Protein AF-A0A815W186-F1 (afdb_monomer_lite)

Structure (mmCIF, N/CA/C/O backbone):
data_AF-A0A815W186-F1
#
_entry.id   AF-A0A815W186-F1
#
loop_
_atom_site.group_PDB
_atom_site.id
_atom_site.type_symbol
_atom_site.label_atom_id
_atom_site.label_alt_id
_atom_site.label_comp_id
_atom_site.label_asym_id
_atom_site.label_entity_id
_atom_site.label_seq_id
_atom_site.pdbx_PDB_ins_code
_atom_site.Cartn_x
_atom_site.Cartn_y
_atom_site.Cartn_z
_atom_site.occupancy
_atom_site.B_iso_or_equiv
_atom_site.auth_seq_id
_atom_site.auth_comp_id
_atom_site.auth_asym_id
_atom_site.auth_atom_id
_atom_site.pdbx_PDB_model_num
ATOM 1 N N . MET A 1 1 ? -18.299 -4.208 11.465 1.00 47.47 1 MET A N 1
ATOM 2 C CA . MET A 1 1 ? -17.3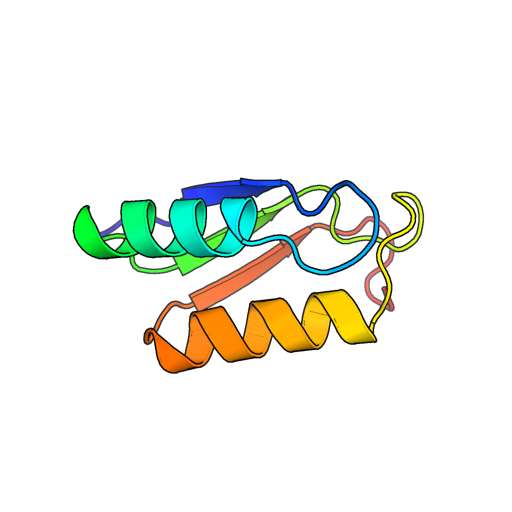37 -4.890 10.569 1.00 47.47 1 MET A CA 1
ATOM 3 C C . MET A 1 1 ? -16.481 -3.819 9.909 1.00 47.47 1 MET A C 1
ATOM 5 O O . MET A 1 1 ? -17.056 -2.887 9.368 1.00 47.47 1 MET A O 1
ATOM 9 N N . GLY A 1 2 ? -15.153 -3.869 10.035 1.00 58.88 2 GLY A N 1
ATOM 10 C CA . GLY A 1 2 ? -14.269 -2.890 9.390 1.00 58.88 2 GLY A CA 1
ATOM 11 C C . GLY A 1 2 ? -13.853 -3.377 8.002 1.00 58.88 2 GLY A C 1
ATOM 12 O O . GLY A 1 2 ? -13.652 -4.574 7.820 1.00 58.88 2 GLY A O 1
ATOM 13 N N . ALA A 1 3 ? -13.778 -2.474 7.029 1.00 74.50 3 ALA A N 1
ATOM 14 C CA . ALA A 1 3 ? -13.511 -2.815 5.634 1.00 74.50 3 ALA A CA 1
ATOM 15 C C . ALA A 1 3 ? -12.027 -2.637 5.262 1.00 74.50 3 ALA A C 1
ATOM 17 O O . ALA A 1 3 ? -11.300 -1.883 5.916 1.00 74.50 3 ALA A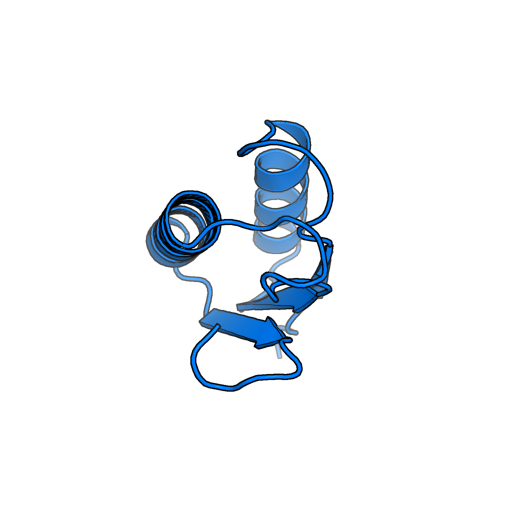 O 1
ATOM 18 N N . VAL A 1 4 ? -11.604 -3.319 4.195 1.00 76.50 4 VAL A N 1
ATOM 19 C CA . VAL A 1 4 ? -10.349 -3.044 3.477 1.00 76.50 4 VAL A CA 1
ATOM 20 C C . VAL A 1 4 ? -10.585 -1.876 2.514 1.00 76.50 4 VAL A C 1
ATOM 22 O O . VAL A 1 4 ? -11.687 -1.733 1.971 1.00 76.50 4 VAL A O 1
ATOM 25 N N . ARG A 1 5 ? -9.591 -0.996 2.351 1.00 83.75 5 ARG A N 1
ATOM 26 C CA . ARG A 1 5 ? -9.703 0.226 1.535 1.00 83.75 5 ARG A CA 1
ATOM 27 C C . ARG A 1 5 ? -8.608 0.312 0.479 1.00 83.75 5 ARG A C 1
ATOM 29 O O . ARG A 1 5 ? -7.505 -0.169 0.698 1.00 83.75 5 ARG A O 1
ATOM 36 N N . TRP A 1 6 ? -8.952 0.909 -0.656 1.00 84.00 6 TRP A N 1
ATOM 37 C CA . TRP A 1 6 ? -8.121 0.968 -1.857 1.00 84.00 6 TRP A CA 1
ATOM 38 C C . TRP A 1 6 ? -7.178 2.174 -1.811 1.00 84.00 6 TRP A C 1
ATOM 40 O O . TRP A 1 6 ? -7.610 3.287 -1.490 1.00 84.00 6 TRP A O 1
ATOM 50 N N . VAL A 1 7 ? -5.900 1.949 -2.116 1.00 81.94 7 VAL A N 1
ATOM 51 C CA . VAL A 1 7 ? -4.874 2.989 -2.258 1.00 81.94 7 VAL A CA 1
ATOM 52 C C . VAL A 1 7 ? -3.988 2.632 -3.451 1.00 81.94 7 VAL A C 1
ATOM 54 O O . VAL A 1 7 ? -3.600 1.481 -3.619 1.00 81.94 7 VAL A O 1
ATOM 57 N N . VAL A 1 8 ? -3.662 3.618 -4.282 1.00 80.56 8 VAL A N 1
ATOM 58 C CA . VAL A 1 8 ? -2.834 3.434 -5.483 1.00 80.56 8 VAL A CA 1
ATOM 59 C C . VAL A 1 8 ? -1.354 3.580 -5.137 1.00 80.56 8 VAL A C 1
ATOM 61 O O . VAL A 1 8 ? -0.968 4.570 -4.515 1.00 80.56 8 VAL A O 1
ATOM 64 N N . LEU A 1 9 ? -0.514 2.646 -5.592 1.00 76.50 9 LEU A N 1
ATOM 65 C CA . LEU A 1 9 ? 0.940 2.657 -5.379 1.00 76.50 9 LEU A CA 1
ATOM 66 C C . LEU A 1 9 ? 1.722 3.253 -6.578 1.00 76.50 9 LEU A C 1
ATOM 68 O O . LEU A 1 9 ? 2.871 2.904 -6.817 1.00 76.50 9 LEU A O 1
ATOM 72 N N . ARG A 1 10 ? 1.145 4.193 -7.340 1.00 69.25 10 ARG A N 1
ATOM 73 C CA . ARG A 1 10 ? 1.798 4.830 -8.514 1.00 69.25 10 ARG A CA 1
ATOM 74 C C . ARG A 1 10 ? 2.734 5.987 -8.140 1.00 69.25 10 ARG A C 1
ATOM 76 O O . ARG A 1 10 ? 2.567 6.627 -7.107 1.00 69.25 10 ARG A O 1
ATOM 83 N N . GLY A 1 11 ? 3.725 6.285 -8.988 1.00 63.66 11 GLY A N 1
ATOM 84 C CA . GLY A 1 11 ? 4.663 7.421 -8.841 1.00 63.66 11 GLY A CA 1
ATOM 85 C C . GLY A 1 11 ? 6.119 6.989 -8.616 1.00 63.66 11 GLY A C 1
ATOM 86 O O . GLY A 1 11 ? 6.412 5.804 -8.706 1.00 63.66 11 GLY A O 1
ATOM 87 N N . MET A 1 12 ? 7.038 7.915 -8.322 1.00 55.97 12 MET A N 1
ATOM 88 C CA . MET A 1 12 ? 8.421 7.580 -7.932 1.00 55.97 12 MET A CA 1
ATOM 89 C C . MET A 1 12 ? 8.580 7.670 -6.407 1.00 55.97 12 MET A C 1
ATOM 91 O O . MET A 1 12 ? 8.329 8.726 -5.834 1.00 55.97 12 MET A O 1
ATOM 95 N N . GLY A 1 13 ? 9.033 6.583 -5.771 1.00 65.50 13 GLY A N 1
ATOM 96 C CA . GLY A 1 13 ? 9.308 6.523 -4.327 1.00 65.50 13 GLY A CA 1
ATOM 97 C C . GLY A 1 13 ? 8.068 6.507 -3.420 1.00 65.50 13 GLY A C 1
ATOM 98 O O . GLY A 1 13 ? 6.928 6.513 -3.885 1.00 65.50 13 GLY A O 1
ATOM 99 N N . VAL A 1 14 ? 8.299 6.460 -2.104 1.00 76.44 14 VAL A N 1
ATOM 100 C CA . VAL A 1 14 ? 7.250 6.665 -1.095 1.00 76.44 14 VAL A CA 1
ATOM 101 C C . VAL A 1 14 ? 6.979 8.162 -0.939 1.00 76.44 14 VAL A C 1
ATOM 103 O O . VAL A 1 14 ? 7.901 8.934 -0.695 1.00 76.44 14 VAL A O 1
ATOM 106 N N . SER A 1 15 ? 5.717 8.572 -1.066 1.00 82.06 15 SER A N 1
ATOM 107 C CA . SER A 1 15 ? 5.254 9.941 -0.850 1.00 82.06 15 SER A CA 1
ATOM 108 C C . SER A 1 15 ? 4.471 10.049 0.456 1.00 82.06 15 SER A C 1
ATOM 110 O O . SER A 1 15 ? 3.773 9.120 0.873 1.00 82.06 15 SER A O 1
ATOM 112 N N . GLU A 1 16 ? 4.546 11.220 1.084 1.00 87.19 16 GLU A N 1
ATOM 113 C CA . GLU A 1 16 ? 3.766 11.530 2.287 1.00 87.19 16 GLU A CA 1
ATOM 114 C C . GLU A 1 16 ? 2.253 11.492 2.024 1.00 87.19 16 GLU A C 1
ATOM 116 O O . GLU A 1 16 ? 1.477 11.139 2.907 1.00 87.19 16 GLU A O 1
ATOM 121 N N . GLU A 1 17 ? 1.817 11.745 0.787 1.00 87.12 17 GLU A N 1
ATOM 122 C CA . GLU A 1 17 ? 0.412 11.620 0.384 1.00 87.12 17 GLU A CA 1
ATOM 123 C C . GLU A 1 17 ? -0.127 10.194 0.566 1.00 87.12 17 GLU A C 1
ATOM 125 O O . GLU A 1 17 ? -1.248 10.014 1.043 1.00 87.12 17 GLU A O 1
ATOM 130 N N . MET A 1 18 ? 0.672 9.167 0.255 1.00 89.12 18 MET A N 1
ATOM 131 C CA . MET A 1 18 ? 0.256 7.776 0.462 1.00 89.12 18 MET A CA 1
ATOM 132 C C . MET A 1 18 ? 0.132 7.440 1.944 1.00 89.12 18 MET A C 1
ATOM 134 O O . MET A 1 18 ? -0.846 6.813 2.355 1.00 89.12 18 MET A O 1
ATOM 138 N N . LYS A 1 19 ? 1.092 7.883 2.764 1.00 92.94 19 LYS A N 1
ATOM 139 C CA . LYS A 1 19 ? 1.028 7.687 4.217 1.00 92.94 19 LYS A CA 1
ATOM 140 C C . LYS A 1 19 ? -0.184 8.398 4.814 1.00 92.94 19 LYS A C 1
ATOM 142 O O . LYS A 1 19 ? -0.902 7.805 5.619 1.00 92.94 19 LYS A O 1
ATOM 147 N N . HIS A 1 20 ? -0.469 9.624 4.373 1.00 93.56 20 HIS A N 1
ATOM 148 C CA . HIS A 1 20 ? -1.674 10.357 4.759 1.00 93.56 20 HIS A CA 1
ATOM 149 C C . HIS A 1 20 ? -2.957 9.620 4.362 1.00 93.56 20 HIS A C 1
ATOM 151 O O . HIS A 1 20 ? -3.873 9.529 5.181 1.00 93.56 20 HIS A O 1
ATOM 157 N N . ALA A 1 21 ? -3.026 9.041 3.160 1.00 92.69 21 ALA A N 1
ATOM 158 C CA . ALA A 1 21 ? -4.179 8.249 2.735 1.00 92.69 21 ALA A CA 1
ATOM 159 C C . ALA A 1 21 ? -4.389 7.016 3.634 1.00 92.69 21 ALA A C 1
ATOM 161 O O . ALA A 1 21 ? -5.496 6.780 4.119 1.00 92.69 21 ALA A O 1
ATOM 162 N N . VAL A 1 22 ? -3.323 6.263 3.921 1.00 95.56 22 VAL A N 1
ATOM 163 C CA . VAL A 1 22 ? -3.369 5.099 4.823 1.00 95.56 22 VAL A CA 1
ATOM 164 C C . VAL A 1 22 ? -3.794 5.506 6.238 1.00 95.56 22 VAL A C 1
ATOM 166 O O . VAL A 1 22 ? -4.675 4.868 6.820 1.00 95.56 22 VAL A O 1
ATOM 169 N N . HIS A 1 23 ? -3.239 6.592 6.783 1.00 95.88 23 HIS A N 1
ATOM 170 C CA . HIS A 1 23 ? -3.656 7.131 8.080 1.00 95.88 23 HIS A CA 1
ATOM 171 C C . HIS A 1 23 ? -5.127 7.553 8.091 1.00 95.88 23 HIS A C 1
ATOM 173 O O . HIS A 1 23 ? -5.839 7.241 9.047 1.00 95.88 23 HIS A O 1
ATOM 179 N N . GLY A 1 24 ? -5.600 8.213 7.032 1.00 94.38 24 GLY A N 1
ATOM 180 C CA . GLY A 1 24 ? -7.007 8.577 6.875 1.00 94.38 24 GLY A CA 1
ATOM 181 C C . GLY A 1 24 ? -7.918 7.349 6.879 1.00 94.38 24 GLY A C 1
ATOM 182 O O . GLY A 1 24 ? -8.931 7.316 7.575 1.00 94.38 24 GLY A O 1
ATOM 183 N N . TRP A 1 25 ? -7.534 6.280 6.179 1.00 95.69 25 TRP A N 1
ATOM 184 C CA . TRP A 1 25 ? -8.286 5.026 6.226 1.00 95.69 25 TRP A CA 1
ATOM 185 C C . TRP A 1 25 ? -8.266 4.382 7.612 1.00 95.69 25 TRP A C 1
ATOM 187 O O . TRP A 1 25 ? -9.309 3.921 8.088 1.00 95.69 25 TRP A O 1
ATOM 197 N N . LYS A 1 26 ? -7.117 4.390 8.295 1.00 95.69 26 LYS A N 1
ATOM 198 C CA . LYS A 1 26 ? -7.001 3.888 9.668 1.00 95.69 26 LYS A CA 1
ATOM 199 C C . LYS A 1 26 ? -7.913 4.647 10.630 1.00 95.69 26 LYS A C 1
ATOM 201 O O . LYS A 1 26 ? -8.598 4.005 11.427 1.00 95.69 26 LYS A O 1
ATOM 206 N N . SER A 1 27 ? -7.941 5.978 10.558 1.00 95.69 27 SER A N 1
ATOM 207 C CA . SER A 1 27 ? -8.761 6.814 11.446 1.00 95.69 27 SER A CA 1
ATOM 208 C C . SER A 1 27 ? -10.261 6.597 11.223 1.00 95.69 27 SER A C 1
ATOM 210 O O . SER A 1 27 ? -11.033 6.633 12.176 1.00 95.69 27 SER A O 1
ATOM 212 N N . MET A 1 28 ? -10.664 6.247 9.998 1.00 94.62 28 MET A N 1
ATOM 213 C CA . MET A 1 28 ? -12.030 5.822 9.664 1.00 94.62 28 MET A CA 1
ATOM 214 C C . MET A 1 28 ? -12.354 4.367 10.056 1.00 94.62 28 MET A C 1
ATOM 216 O O . MET A 1 28 ? -13.453 3.879 9.789 1.00 94.62 28 MET A O 1
ATOM 220 N N . GLY A 1 29 ? -11.419 3.649 10.684 1.00 94.94 29 GLY A N 1
ATOM 221 C CA . GLY A 1 29 ? -11.635 2.293 11.186 1.00 94.94 29 GLY A CA 1
ATOM 222 C C . GLY A 1 29 ? -11.386 1.175 10.170 1.00 94.94 29 GLY A C 1
ATOM 223 O O . GLY A 1 29 ? -11.842 0.046 10.395 1.00 94.94 29 GLY A O 1
ATOM 224 N N . ALA A 1 30 ? -10.663 1.451 9.077 1.00 95.75 30 ALA A N 1
ATOM 225 C CA . ALA A 1 30 ? -10.219 0.410 8.154 1.00 95.75 30 ALA A CA 1
ATOM 226 C C . ALA A 1 30 ? -9.377 -0.654 8.877 1.00 95.75 30 ALA A C 1
ATOM 228 O O . ALA A 1 30 ? -8.698 -0.385 9.874 1.00 95.7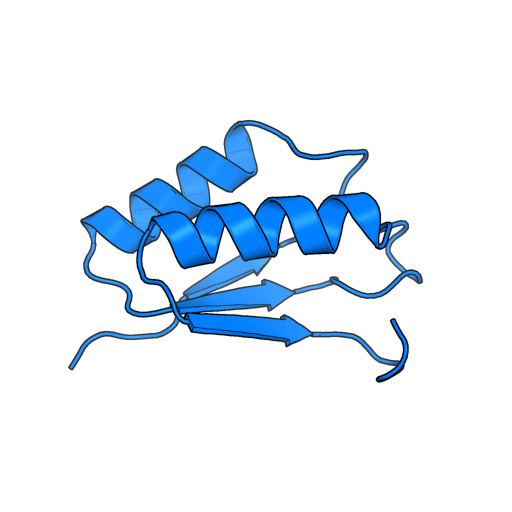5 30 ALA A O 1
ATOM 229 N N . LYS A 1 31 ? -9.451 -1.888 8.373 1.00 96.25 31 LYS A N 1
ATOM 230 C CA . LYS A 1 31 ? -8.713 -3.045 8.918 1.00 96.25 31 LYS A CA 1
ATOM 231 C C . LYS A 1 31 ? -7.598 -3.527 8.001 1.00 96.25 31 LYS A C 1
ATOM 233 O O . LYS A 1 31 ? -6.775 -4.330 8.424 1.00 96.25 31 LYS A O 1
A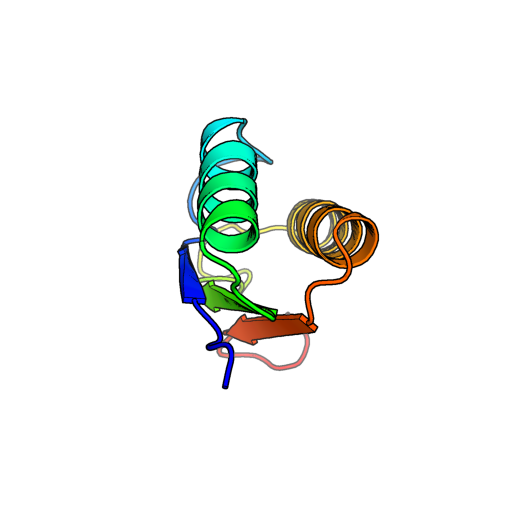TOM 238 N N . GLY A 1 32 ? -7.557 -3.013 6.780 1.00 96.06 32 GLY A N 1
ATOM 239 C CA . GLY A 1 32 ? -6.488 -3.287 5.845 1.00 96.06 32 GLY A CA 1
ATOM 240 C C . GLY A 1 32 ? -6.491 -2.334 4.664 1.00 96.06 32 GLY A C 1
ATOM 241 O O . GLY A 1 32 ? -7.459 -1.595 4.450 1.00 96.06 32 GLY A O 1
ATOM 242 N N . ILE A 1 33 ? -5.407 -2.388 3.904 1.00 97.19 33 ILE A N 1
ATOM 243 C CA . ILE A 1 33 ? -5.193 -1.641 2.674 1.00 97.19 33 ILE A CA 1
ATOM 244 C C . ILE A 1 33 ? -5.048 -2.628 1.517 1.00 97.19 33 ILE A C 1
ATOM 246 O O . ILE A 1 33 ? -4.349 -3.635 1.615 1.00 97.19 33 ILE A O 1
ATOM 250 N N . PHE A 1 34 ? -5.733 -2.328 0.424 1.00 95.75 34 PHE A N 1
ATOM 251 C CA . PHE A 1 34 ? -5.516 -2.937 -0.875 1.00 95.75 34 PHE A CA 1
ATOM 252 C C . PHE A 1 34 ? -4.685 -1.958 -1.702 1.00 95.75 34 PHE A C 1
ATOM 254 O O . PHE A 1 34 ? -5.165 -0.870 -2.028 1.00 95.75 34 PHE A O 1
ATOM 261 N N . TRP A 1 35 ? -3.444 -2.334 -1.988 1.00 94.50 35 TRP A N 1
ATOM 262 C CA . TRP A 1 35 ? -2.512 -1.581 -2.815 1.00 94.50 35 TRP A CA 1
ATOM 263 C C . TRP A 1 35 ? -2.718 -1.945 -4.275 1.00 94.50 35 TRP A C 1
ATOM 265 O O . TRP A 1 35 ? -2.396 -3.063 -4.676 1.00 94.50 35 TRP A O 1
ATOM 275 N N . ASP A 1 36 ? -3.247 -1.010 -5.055 1.00 92.62 36 ASP A N 1
ATOM 276 C CA . ASP A 1 36 ? -3.367 -1.188 -6.498 1.00 92.62 36 ASP A CA 1
ATOM 277 C C . ASP A 1 36 ? -2.131 -0.707 -7.241 1.00 92.62 36 ASP A C 1
ATOM 279 O O . ASP A 1 36 ? -1.385 0.137 -6.734 1.00 92.62 36 ASP A O 1
ATOM 283 N N . ASP A 1 37 ? -1.949 -1.232 -8.451 1.00 92.62 37 ASP A N 1
ATOM 284 C CA . ASP A 1 37 ? -0.797 -0.954 -9.306 1.00 92.62 37 ASP A CA 1
ATOM 285 C C . ASP A 1 37 ? 0.533 -1.217 -8.581 1.00 92.62 37 ASP A C 1
ATOM 287 O O . ASP A 1 37 ? 1.489 -0.449 -8.703 1.00 92.62 37 ASP A O 1
ATOM 291 N N . ALA A 1 38 ? 0.578 -2.273 -7.761 1.00 93.75 38 ALA A N 1
ATOM 292 C CA . ALA A 1 38 ? 1.741 -2.588 -6.942 1.00 93.75 38 ALA A CA 1
ATOM 293 C C . ALA A 1 38 ? 2.843 -3.313 -7.728 1.00 93.75 38 ALA A C 1
ATOM 295 O O . ALA A 1 38 ? 3.960 -3.403 -7.227 1.00 93.75 38 ALA A O 1
ATOM 296 N N . GLY A 1 39 ? 2.545 -3.804 -8.935 1.00 94.25 39 GLY A N 1
ATOM 297 C CA . GLY A 1 39 ? 3.490 -4.502 -9.808 1.00 94.25 39 GLY A CA 1
ATOM 298 C C . GLY A 1 39 ? 4.597 -3.612 -10.380 1.00 94.25 39 GLY A C 1
ATOM 299 O O . GLY A 1 39 ? 4.487 -2.380 -10.458 1.00 94.25 39 GLY A O 1
ATOM 300 N N . PHE A 1 40 ? 5.692 -4.238 -10.809 1.00 93.12 40 PHE A N 1
ATOM 301 C CA . PHE A 1 40 ? 6.848 -3.530 -11.369 1.00 93.12 40 PHE A CA 1
ATOM 302 C C . PHE A 1 40 ? 6.546 -2.887 -12.729 1.00 93.12 40 PHE A C 1
ATOM 304 O O . PHE A 1 40 ? 7.203 -1.917 -13.120 1.00 93.12 40 PHE A O 1
ATOM 311 N N . ASP A 1 41 ? 5.508 -3.354 -13.423 1.00 92.50 41 ASP A N 1
ATOM 312 C CA . ASP A 1 41 ? 4.978 -2.771 -14.658 1.00 92.50 41 ASP A CA 1
ATOM 313 C C . ASP A 1 41 ? 4.485 -1.322 -14.480 1.00 92.50 41 ASP A C 1
ATOM 315 O O . ASP A 1 41 ? 4.529 -0.525 -15.422 1.00 92.50 41 ASP A O 1
ATOM 319 N N . TYR A 1 42 ? 4.155 -0.926 -13.248 1.00 90.25 42 TYR A N 1
ATOM 320 C CA . TYR A 1 42 ? 3.828 0.454 -12.873 1.00 90.25 42 TYR A CA 1
ATOM 321 C C . TYR A 1 42 ? 5.026 1.264 -12.361 1.00 90.25 42 TYR A C 1
ATOM 323 O O . TYR A 1 42 ? 4.855 2.356 -11.811 1.00 90.25 42 TYR A O 1
ATOM 331 N N . ARG A 1 43 ? 6.253 0.766 -12.576 1.00 89.88 43 ARG A N 1
ATOM 332 C CA . ARG A 1 43 ? 7.518 1.346 -12.081 1.00 89.88 43 ARG A CA 1
ATOM 333 C C . ARG A 1 43 ? 7.613 1.386 -10.552 1.00 89.88 43 ARG A C 1
ATOM 335 O O . ARG A 1 43 ? 8.354 2.198 -9.993 1.00 89.88 43 ARG A O 1
ATOM 342 N N . VAL A 1 44 ? 6.866 0.519 -9.876 1.00 91.56 44 VAL A N 1
ATOM 343 C CA . VAL A 1 44 ? 7.044 0.251 -8.449 1.00 91.56 44 VAL A CA 1
ATOM 344 C C . VAL A 1 44 ? 8.335 -0.545 -8.251 1.00 91.56 44 VAL A C 1
ATOM 346 O O . VAL A 1 44 ? 8.779 -1.268 -9.138 1.00 91.56 44 VAL A O 1
ATOM 349 N N . THR A 1 45 ? 8.973 -0.381 -7.095 1.00 92.50 45 THR A N 1
ATOM 350 C CA . THR A 1 45 ? 10.152 -1.155 -6.695 1.00 92.50 45 THR A CA 1
ATOM 351 C C . THR A 1 45 ? 9.827 -2.002 -5.471 1.00 92.50 45 THR A C 1
ATOM 353 O O . THR A 1 45 ? 8.979 -1.618 -4.661 1.00 92.50 45 THR A O 1
ATOM 356 N N . ARG A 1 46 ? 10.557 -3.110 -5.282 1.00 93.75 46 ARG A N 1
ATOM 357 C CA . ARG A 1 46 ? 10.451 -3.932 -4.065 1.00 93.75 46 ARG A CA 1
ATOM 358 C C . ARG A 1 46 ? 10.680 -3.108 -2.798 1.00 93.75 46 ARG A C 1
ATOM 360 O O . ARG A 1 46 ? 9.921 -3.227 -1.849 1.00 93.75 46 ARG A O 1
ATOM 367 N N . GLU A 1 47 ? 11.673 -2.220 -2.819 1.00 93.81 47 GLU A N 1
ATOM 368 C CA . GLU A 1 47 ? 11.951 -1.265 -1.738 1.00 93.81 47 GLU A CA 1
ATOM 369 C C . GLU A 1 47 ? 10.688 -0.479 -1.338 1.00 93.81 47 GLU A C 1
ATOM 371 O O . GLU A 1 47 ? 10.332 -0.418 -0.165 1.00 93.81 47 GLU A O 1
ATOM 376 N N . ARG A 1 48 ? 9.961 0.077 -2.317 1.00 91.50 48 ARG A N 1
ATOM 377 C CA . ARG A 1 48 ? 8.743 0.857 -2.067 1.00 91.50 48 ARG A CA 1
ATOM 378 C C . ARG A 1 48 ? 7.602 -0.001 -1.527 1.00 91.50 48 ARG A C 1
ATOM 380 O O . ARG A 1 48 ? 6.887 0.447 -0.632 1.00 91.50 48 ARG A O 1
ATOM 387 N N . GLN A 1 49 ? 7.409 -1.194 -2.086 1.00 94.56 49 GLN A N 1
ATOM 388 C CA . GLN A 1 49 ? 6.417 -2.143 -1.581 1.00 94.56 49 GLN A CA 1
ATOM 389 C C . GLN A 1 49 ? 6.700 -2.465 -0.118 1.00 94.56 49 GLN A C 1
ATOM 391 O O . GLN A 1 49 ? 5.813 -2.281 0.708 1.00 94.56 49 GLN A O 1
ATOM 396 N N . SER A 1 50 ? 7.934 -2.863 0.208 1.00 95.62 50 SER A N 1
ATOM 397 C CA . SER A 1 50 ? 8.348 -3.182 1.575 1.00 95.62 50 SER A CA 1
ATOM 398 C C . SER A 1 50 ? 8.115 -2.003 2.514 1.00 95.62 50 SER A C 1
ATOM 400 O O . SER A 1 50 ? 7.453 -2.165 3.530 1.00 95.62 50 SER A O 1
ATOM 402 N N . GLN A 1 51 ? 8.533 -0.792 2.130 1.00 95.69 51 GLN A N 1
ATOM 403 C CA . GLN A 1 51 ? 8.333 0.406 2.952 1.00 95.69 51 GLN A CA 1
ATOM 404 C C . GLN A 1 51 ? 6.851 0.676 3.264 1.00 95.69 51 GLN A C 1
ATOM 406 O O . GLN A 1 51 ? 6.509 1.013 4.397 1.00 95.69 51 GLN A O 1
ATOM 411 N N . MET A 1 52 ? 5.951 0.529 2.284 1.00 95.06 52 MET A N 1
ATOM 412 C CA . MET A 1 52 ? 4.516 0.730 2.525 1.00 95.06 52 MET A CA 1
ATOM 413 C C . MET A 1 52 ? 3.857 -0.447 3.248 1.00 95.06 52 MET A C 1
ATOM 415 O O . MET A 1 52 ? 2.916 -0.233 4.014 1.00 95.06 52 MET A O 1
ATOM 419 N N . LEU A 1 53 ? 4.346 -1.671 3.037 1.00 96.00 53 LEU A N 1
ATOM 420 C CA . LEU A 1 53 ? 3.915 -2.857 3.773 1.00 96.00 53 LEU A CA 1
ATOM 421 C C . LEU A 1 53 ? 4.245 -2.705 5.263 1.00 96.00 53 LEU A C 1
ATOM 423 O O . LEU A 1 53 ? 3.353 -2.856 6.098 1.00 96.00 53 LEU A O 1
ATOM 427 N N . ASP A 1 54 ? 5.490 -2.338 5.573 1.00 97.56 54 ASP A N 1
ATOM 428 C CA . ASP A 1 54 ? 5.979 -2.103 6.931 1.00 97.56 54 ASP A CA 1
ATOM 429 C C . ASP A 1 54 ? 5.157 -1.008 7.612 1.00 97.56 54 ASP A C 1
ATOM 431 O O . ASP A 1 54 ? 4.605 -1.225 8.690 1.00 97.56 54 ASP A O 1
ATOM 435 N N . PHE A 1 55 ? 4.947 0.121 6.930 1.00 96.75 55 PHE A N 1
ATOM 436 C CA . PHE A 1 55 ? 4.124 1.213 7.445 1.00 96.75 55 PHE A CA 1
ATOM 437 C C . PHE A 1 55 ? 2.678 0.787 7.759 1.00 96.75 55 PHE A C 1
ATOM 439 O O . PHE A 1 55 ? 2.114 1.145 8.796 1.00 96.75 55 PHE A O 1
ATOM 446 N N . CYS A 1 56 ? 2.041 -0.002 6.890 1.00 97.19 56 CYS A N 1
ATOM 447 C CA . CYS A 1 56 ? 0.708 -0.531 7.173 1.00 97.19 56 CYS A CA 1
ATOM 448 C C . CYS A 1 56 ? 0.708 -1.506 8.363 1.00 97.19 56 CYS A C 1
ATOM 450 O O . CYS A 1 56 ? -0.208 -1.459 9.192 1.00 97.19 56 CYS A O 1
ATOM 452 N N . HIS A 1 57 ? 1.726 -2.361 8.477 1.00 97.56 57 HIS A N 1
ATOM 453 C CA . HIS A 1 57 ? 1.863 -3.305 9.584 1.00 97.56 57 HIS A CA 1
ATOM 454 C C . HIS A 1 57 ? 2.106 -2.604 10.928 1.00 97.56 57 HIS A C 1
ATOM 456 O O . HIS A 1 57 ? 1.479 -2.987 11.917 1.00 97.56 57 HIS A O 1
ATOM 462 N N . GLU A 1 58 ? 2.896 -1.526 10.970 1.00 98.00 58 GLU A N 1
ATOM 463 C CA . GLU A 1 58 ? 3.053 -0.666 12.157 1.00 98.00 58 GLU A CA 1
ATOM 464 C C . GLU A 1 58 ? 1.702 -0.113 12.641 1.00 98.00 58 GLU A C 1
ATOM 466 O O . GLU A 1 58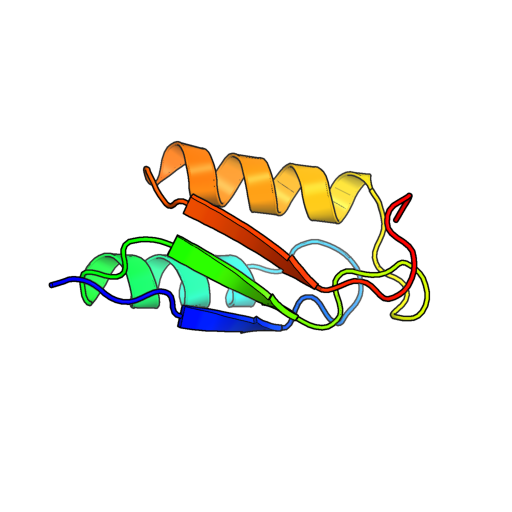 ? 1.428 -0.013 13.840 1.00 98.00 58 GLU A O 1
ATOM 471 N N . LEU A 1 59 ? 0.790 0.168 11.706 1.00 97.25 59 LEU A N 1
ATOM 472 C CA . LEU A 1 59 ? -0.571 0.618 11.995 1.00 97.25 59 LEU A CA 1
ATOM 473 C C . LEU A 1 59 ? -1.557 -0.526 12.275 1.00 97.25 59 LEU A C 1
ATOM 475 O O . LEU A 1 59 ? -2.757 -0.268 12.447 1.00 97.25 59 LEU A O 1
ATOM 479 N N . ASN A 1 60 ? -1.088 -1.773 12.373 1.00 97.06 60 ASN A N 1
ATOM 480 C CA . ASN A 1 60 ? -1.908 -2.975 12.538 1.00 97.06 60 ASN A CA 1
ATOM 481 C C . ASN A 1 60 ? -3.009 -3.073 11.462 1.00 97.06 60 ASN A C 1
ATOM 483 O O . ASN A 1 60 ? -4.190 -3.266 11.775 1.00 97.06 60 ASN A O 1
ATOM 487 N N . LEU A 1 61 ? -2.638 -2.845 10.200 1.00 96.94 61 LEU A N 1
ATOM 488 C CA . LEU A 1 61 ? -3.495 -3.008 9.027 1.00 96.94 61 LEU A CA 1
ATOM 489 C C . LEU A 1 61 ? -3.047 -4.242 8.239 1.00 96.94 61 LEU A C 1
ATOM 491 O O . LEU A 1 61 ? -1.857 -4.425 8.009 1.00 96.94 61 LEU A O 1
ATOM 495 N N . ALA A 1 62 ? -3.996 -5.067 7.797 1.00 96.94 62 ALA A N 1
ATOM 496 C CA . ALA A 1 62 ? -3.719 -6.113 6.813 1.00 96.94 62 ALA A CA 1
ATOM 497 C C . ALA A 1 62 ? -3.402 -5.497 5.438 1.00 96.94 62 ALA A C 1
ATOM 499 O O . ALA A 1 62 ? -3.910 -4.421 5.117 1.00 96.94 62 ALA A O 1
ATOM 500 N N . CYS A 1 63 ? -2.633 -6.192 4.604 1.00 95.69 63 CYS A N 1
ATOM 501 C CA . CYS A 1 63 ? -2.234 -5.703 3.284 1.00 95.69 63 CYS A CA 1
ATOM 502 C C . CYS A 1 63 ? -2.530 -6.727 2.190 1.00 95.69 63 CYS A C 1
ATOM 504 O O . CYS A 1 63 ? -2.293 -7.919 2.368 1.00 95.69 63 CYS A O 1
ATOM 506 N N . ILE A 1 64 ? -3.002 -6.241 1.043 1.00 95.25 64 ILE A N 1
ATOM 507 C CA . ILE A 1 64 ? -3.049 -6.986 -0.219 1.00 95.25 64 ILE A CA 1
ATOM 508 C C . ILE A 1 64 ? -2.324 -6.134 -1.255 1.00 95.25 64 ILE A C 1
ATOM 510 O O . ILE A 1 64 ? -2.638 -4.952 -1.380 1.00 95.25 64 ILE A O 1
ATOM 514 N N . MET A 1 65 ? -1.371 -6.716 -1.981 1.00 94.31 65 MET A N 1
ATOM 515 C CA . MET A 1 65 ? -0.705 -6.064 -3.108 1.00 94.31 65 MET A CA 1
ATOM 516 C C . MET A 1 65 ? -1.225 -6.653 -4.407 1.00 94.31 65 MET A C 1
ATOM 518 O O . MET A 1 65 ? -1.127 -7.858 -4.629 1.00 94.31 65 MET A O 1
ATOM 522 N N . ASN A 1 66 ? -1.815 -5.800 -5.236 1.00 94.50 66 ASN A N 1
ATOM 523 C CA . ASN A 1 66 ? -2.321 -6.188 -6.537 1.00 94.50 66 ASN A CA 1
ATOM 524 C C . ASN A 1 66 ? -1.220 -6.026 -7.586 1.00 94.50 66 ASN A C 1
ATOM 526 O O . ASN A 1 66 ? -0.824 -4.905 -7.912 1.00 94.50 66 ASN A O 1
ATOM 530 N N . ALA A 1 67 ? -0.743 -7.153 -8.101 1.00 94.19 67 ALA A N 1
ATOM 531 C CA . ALA A 1 67 ? 0.226 -7.224 -9.182 1.00 94.19 67 ALA A CA 1
ATOM 532 C C . ALA A 1 67 ? -0.172 -8.334 -10.162 1.00 94.19 67 ALA A C 1
ATOM 534 O O . ALA A 1 67 ? -0.792 -9.327 -9.775 1.00 94.19 67 ALA A O 1
ATOM 535 N N . TRP A 1 68 ? 0.185 -8.166 -11.437 1.00 93.69 68 TRP A N 1
ATOM 536 C CA . TRP A 1 68 ? -0.080 -9.170 -12.473 1.00 93.69 68 TRP A CA 1
ATOM 537 C C . TRP A 1 68 ? 0.813 -10.400 -12.335 1.00 93.69 68 TRP A C 1
ATOM 539 O O . TRP A 1 68 ? 0.370 -11.521 -12.582 1.00 93.69 68 TRP A O 1
ATOM 549 N N . ASN A 1 69 ? 2.069 -10.181 -11.954 1.00 94.44 69 ASN A N 1
ATOM 550 C CA . ASN A 1 69 ? 3.037 -11.227 -11.687 1.00 94.44 69 ASN A CA 1
ATOM 551 C C . ASN A 1 69 ? 3.123 -11.458 -10.167 1.00 94.44 69 ASN A C 1
ATOM 553 O O . ASN A 1 69 ? 3.422 -10.515 -9.440 1.00 94.44 69 ASN A O 1
ATOM 557 N N . PRO A 1 70 ? 2.885 -12.683 -9.667 1.00 90.69 70 PRO A N 1
ATOM 558 C CA . PRO A 1 70 ? 3.003 -12.991 -8.241 1.00 90.69 70 PRO A CA 1
ATOM 559 C C . PRO A 1 70 ? 4.402 -12.776 -7.652 1.00 90.69 70 PRO A C 1
ATOM 561 O O . PRO A 1 70 ? 4.520 -12.626 -6.439 1.00 90.69 70 PRO A O 1
ATOM 564 N N . ASP A 1 71 ? 5.442 -12.785 -8.492 1.00 92.12 71 ASP A N 1
ATOM 565 C CA . ASP A 1 71 ? 6.824 -12.545 -8.064 1.00 92.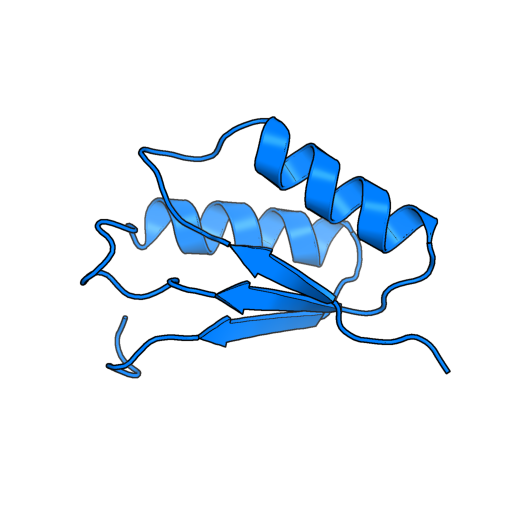12 71 ASP A CA 1
ATOM 566 C C . ASP A 1 71 ? 7.168 -11.048 -7.944 1.00 92.12 71 ASP A C 1
ATOM 568 O O . ASP A 1 71 ? 8.274 -10.708 -7.500 1.00 92.12 71 ASP A O 1
ATOM 572 N N . ASP A 1 72 ? 6.249 -10.153 -8.330 1.00 91.44 72 ASP A N 1
ATOM 573 C CA . ASP A 1 72 ? 6.418 -8.704 -8.186 1.00 91.44 72 ASP A CA 1
ATOM 574 C C . ASP A 1 72 ? 6.282 -8.222 -6.740 1.00 91.44 72 ASP A C 1
ATOM 576 O O . ASP A 1 72 ? 5.794 -8.927 -5.824 1.00 91.44 72 ASP A O 1
#

pLDDT: mean 89.56, std 10.6, range [47.47, 98.0]

Foldseek 3Di:
DAAEEEDEPADPADDVVRLVVLVVSVVVPHQAYEYPPCECVRVHDPVRVVVVCVSCVVSNHHYDYDDPDPVD

Secondary structure (DSSP, 8-state):
-PPEEEEE--SSS--HHHHHHHHHHHHTT--EEEEES-SGGGT--HHHHHHHHHHHHHTT-EEEE--SSTT-

Sequence (72 aa):
MGAVRWVVLRGMGVSEEMKHAVHGWKSMGAKGIFWDDAGFDYRVTRERQSQMLDFCHELNLACIMNAWNPDD

Organism: NCBI:txid1234261

Radius of gyration: 11.45 Å; chains: 1; bounding box: 29×25×27 Å